Protein AF-A0A9E2F5X7-F1 (afdb_monomer_lite)

Structure (mmCIF, N/CA/C/O backbone):
data_AF-A0A9E2F5X7-F1
#
_entry.id   AF-A0A9E2F5X7-F1
#
loop_
_atom_site.group_PDB
_atom_site.id
_atom_site.type_symbol
_atom_site.label_atom_id
_atom_site.label_alt_id
_atom_site.label_comp_id
_atom_site.label_asym_id
_atom_site.label_entity_id
_atom_site.label_seq_id
_atom_site.pdbx_PDB_ins_code
_atom_site.Cartn_x
_atom_site.Cartn_y
_atom_site.Cartn_z
_atom_site.occupancy
_atom_site.B_iso_or_equiv
_atom_site.auth_seq_id
_atom_site.auth_comp_id
_atom_site.auth_asym_id
_atom_site.auth_atom_id
_atom_site.pdbx_PDB_model_num
ATOM 1 N N . MET A 1 1 ? -2.028 -28.829 10.663 1.00 61.88 1 MET A N 1
ATOM 2 C CA . MET A 1 1 ? -2.140 -28.228 9.316 1.00 61.88 1 MET A CA 1
ATOM 3 C C . MET A 1 1 ? -2.328 -26.732 9.491 1.00 61.88 1 MET A C 1
ATOM 5 O O . MET A 1 1 ? -3.199 -26.353 10.264 1.00 61.88 1 MET A O 1
ATOM 9 N N . LYS A 1 2 ? -1.490 -25.896 8.868 1.00 55.44 2 LYS A N 1
ATOM 10 C CA . LYS A 1 2 ? -1.671 -24.438 8.901 1.00 55.44 2 LYS A CA 1
ATOM 11 C C . LYS A 1 2 ? -2.898 -24.111 8.035 1.00 55.44 2 LYS A C 1
ATOM 13 O O . LYS A 1 2 ? -2.923 -24.585 6.898 1.00 55.44 2 LYS A O 1
ATOM 18 N N . PRO A 1 3 ? -3.928 -23.410 8.537 1.00 70.25 3 PRO A N 1
ATOM 19 C CA . PRO A 1 3 ? -5.018 -22.977 7.673 1.00 70.25 3 PRO A CA 1
ATOM 20 C C . PRO A 1 3 ? -4.415 -22.083 6.585 1.00 70.25 3 PRO A C 1
ATOM 22 O O . PRO A 1 3 ? -3.731 -21.111 6.893 1.00 70.25 3 PRO A O 1
ATOM 25 N N . GLY A 1 4 ? -4.576 -22.469 5.319 1.00 70.62 4 GLY A N 1
ATOM 26 C CA . GLY A 1 4 ? -4.0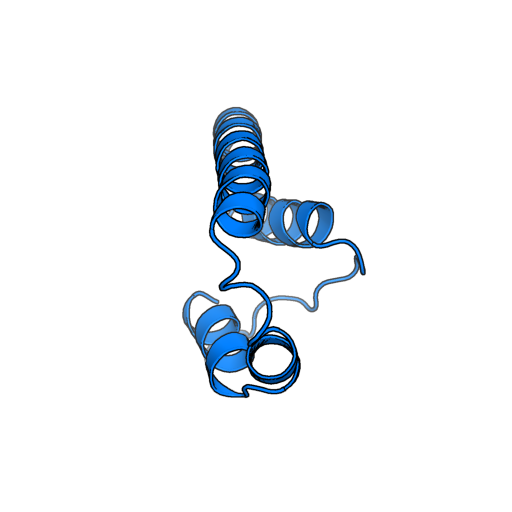62 -21.685 4.200 1.00 70.62 4 GLY A CA 1
ATOM 27 C C . GLY A 1 4 ? -4.795 -20.351 4.109 1.00 70.62 4 GLY A C 1
ATOM 28 O O . GLY A 1 4 ? -5.993 -20.283 4.392 1.00 70.62 4 GLY A O 1
ATOM 29 N N . ASN A 1 5 ? -4.096 -19.290 3.707 1.00 80.44 5 ASN A N 1
ATOM 30 C CA . ASN A 1 5 ? -4.764 -18.010 3.501 1.00 80.44 5 ASN A CA 1
ATOM 31 C C . ASN A 1 5 ? -5.833 -18.122 2.411 1.00 80.44 5 ASN A C 1
ATOM 33 O O . ASN A 1 5 ? -5.641 -18.859 1.436 1.00 80.44 5 ASN A O 1
ATOM 37 N N . PRO A 1 6 ? -6.940 -17.373 2.549 1.00 82.69 6 PRO A N 1
ATOM 38 C CA . PRO A 1 6 ? -8.007 -17.404 1.568 1.00 82.69 6 PRO A CA 1
ATOM 39 C C . PRO A 1 6 ? -7.475 -17.027 0.178 1.00 82.69 6 PRO A C 1
ATOM 41 O O . PRO A 1 6 ? -6.559 -16.198 0.067 1.00 82.69 6 PRO A O 1
ATOM 44 N N . PRO A 1 7 ? -8.032 -17.632 -0.886 1.00 86.31 7 PRO A N 1
ATOM 45 C CA . PRO A 1 7 ? -7.630 -17.322 -2.248 1.00 86.31 7 PRO A CA 1
ATOM 46 C C . PRO A 1 7 ? -7.910 -15.849 -2.556 1.00 86.31 7 PRO A C 1
ATOM 48 O O . PRO A 1 7 ? -8.962 -15.318 -2.199 1.00 86.31 7 PRO A O 1
ATOM 51 N N . LEU A 1 8 ? -6.957 -15.202 -3.230 1.00 88.88 8 LEU A N 1
ATOM 52 C CA . LEU A 1 8 ? -7.113 -13.832 -3.714 1.00 88.88 8 LEU A CA 1
ATOM 53 C C . LEU A 1 8 ? -8.213 -13.795 -4.778 1.00 88.88 8 LEU A C 1
ATOM 55 O O . LEU A 1 8 ? -8.198 -14.605 -5.707 1.00 88.88 8 LEU A O 1
ATOM 59 N N . GLN A 1 9 ? -9.150 -12.862 -4.642 1.00 89.56 9 GLN A N 1
ATOM 60 C CA . GLN A 1 9 ? -10.284 -12.721 -5.553 1.00 89.56 9 GLN A CA 1
ATOM 61 C C . GLN A 1 9 ? -9.988 -11.730 -6.677 1.00 89.56 9 GLN A C 1
ATOM 63 O O . GLN A 1 9 ? -10.367 -11.958 -7.826 1.00 89.56 9 GLN A O 1
ATOM 68 N N . SER A 1 10 ? -9.297 -10.630 -6.376 1.00 85.88 10 SER A N 1
ATOM 69 C CA . SER A 1 10 ? -8.970 -9.631 -7.386 1.00 85.88 10 SER A CA 1
ATOM 70 C C . SER A 1 10 ? -7.797 -10.048 -8.272 1.00 85.88 10 SER A C 1
ATOM 72 O O . SER A 1 10 ? -6.824 -10.655 -7.831 1.00 85.88 10 SER A O 1
ATOM 74 N N . VAL A 1 11 ? -7.852 -9.639 -9.541 1.00 88.12 11 VAL A N 1
ATOM 75 C CA . VAL A 1 11 ? -6.748 -9.762 -10.511 1.00 88.12 11 VAL A CA 1
ATOM 76 C C . VAL A 1 11 ? -5.758 -8.595 -10.380 1.00 88.12 11 VAL A C 1
ATOM 78 O O . VAL A 1 11 ? -4.605 -8.684 -10.799 1.00 88.12 11 VAL A O 1
ATOM 81 N N . ARG A 1 12 ? -6.191 -7.467 -9.803 1.00 86.00 12 ARG A N 1
ATOM 82 C CA . ARG A 1 12 ? -5.3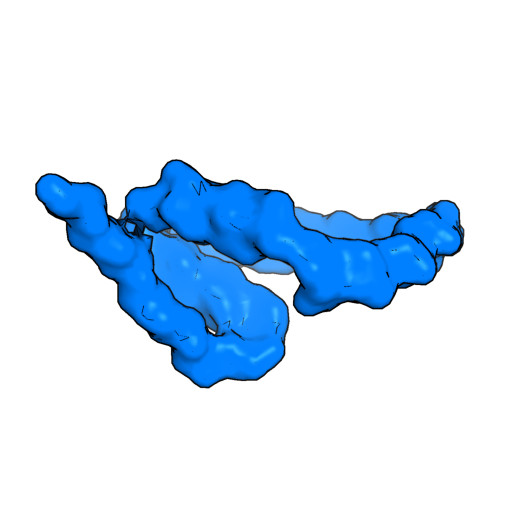70 -6.257 -9.677 1.00 86.00 12 ARG A CA 1
ATOM 83 C C . ARG A 1 12 ? -4.499 -6.329 -8.428 1.00 86.00 12 ARG A C 1
ATOM 85 O O . ARG A 1 12 ? -5.013 -6.454 -7.323 1.00 86.00 12 ARG A O 1
ATOM 92 N N . LEU A 1 13 ? -3.192 -6.117 -8.593 1.00 87.19 13 LEU A N 1
ATOM 93 C CA . LEU A 1 13 ? -2.195 -6.189 -7.514 1.00 87.19 13 LEU A CA 1
ATOM 94 C C . LEU A 1 13 ? -2.566 -5.367 -6.267 1.00 87.19 13 LEU A C 1
ATOM 96 O O . LEU A 1 13 ? -2.452 -5.845 -5.143 1.00 87.19 13 LEU A O 1
ATOM 100 N N . LEU A 1 14 ? -3.010 -4.120 -6.449 1.00 90.12 14 LEU A N 1
ATOM 101 C CA . LEU A 1 14 ? -3.349 -3.259 -5.311 1.00 90.12 14 LEU A CA 1
ATOM 102 C C . LEU A 1 14 ? -4.597 -3.736 -4.567 1.00 90.12 14 LEU A C 1
ATOM 104 O O . LEU A 1 14 ? -4.690 -3.547 -3.359 1.00 90.12 14 LEU A O 1
ATOM 108 N N . ASP A 1 15 ? -5.540 -4.354 -5.268 1.00 91.06 15 ASP A N 1
ATOM 109 C CA . ASP A 1 15 ? -6.749 -4.887 -4.652 1.00 91.06 15 ASP A CA 1
ATOM 110 C C . ASP A 1 15 ? -6.448 -6.211 -3.935 1.00 91.06 15 ASP A C 1
ATOM 112 O O . ASP A 1 15 ? -6.896 -6.396 -2.809 1.00 91.06 15 ASP A O 1
ATOM 116 N N . GLN A 1 16 ? -5.566 -7.052 -4.485 1.00 91.44 16 GLN A N 1
ATOM 117 C CA . GLN A 1 16 ? -5.024 -8.223 -3.780 1.00 91.44 16 GLN A CA 1
ATOM 118 C C . GLN A 1 16 ? -4.311 -7.837 -2.477 1.00 91.44 16 GLN A C 1
ATOM 120 O O . GLN A 1 16 ? -4.467 -8.493 -1.445 1.00 91.44 16 GLN A O 1
ATOM 125 N N . LEU A 1 17 ? -3.545 -6.740 -2.496 1.00 91.50 17 LEU A N 1
ATOM 126 C CA . LEU A 1 17 ? -2.893 -6.233 -1.291 1.00 91.50 17 LEU A CA 1
ATOM 127 C C . LEU A 1 17 ? -3.922 -5.778 -0.247 1.00 91.50 17 LEU A C 1
ATOM 129 O O . LEU A 1 17 ? -3.758 -6.067 0.936 1.00 91.50 17 LEU A O 1
ATOM 133 N N . ARG A 1 18 ? -5.005 -5.115 -0.671 1.00 93.38 18 ARG A N 1
ATOM 134 C CA . ARG A 1 18 ? -6.109 -4.735 0.225 1.00 93.38 18 ARG A CA 1
ATOM 135 C C . ARG A 1 18 ? -6.783 -5.951 0.841 1.00 93.38 18 ARG A C 1
ATOM 137 O O . ARG A 1 18 ? -7.011 -5.954 2.045 1.00 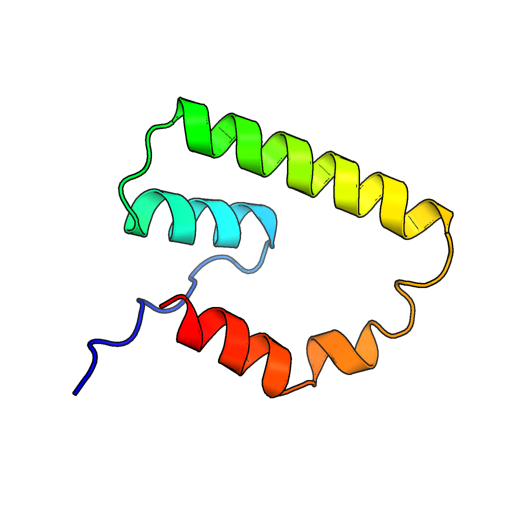93.38 18 ARG A O 1
ATOM 144 N N . GLU A 1 19 ? -7.065 -6.978 0.044 1.00 93.06 19 GLU A N 1
ATOM 145 C CA . GLU A 1 19 ? -7.634 -8.239 0.532 1.00 93.06 19 GLU A CA 1
ATOM 146 C C . GLU A 1 19 ? -6.752 -8.852 1.625 1.00 93.06 19 GLU A C 1
ATOM 148 O O . GLU A 1 19 ? -7.252 -9.197 2.695 1.00 93.06 19 GLU A O 1
ATOM 153 N N . ARG A 1 20 ? -5.429 -8.900 1.415 1.00 91.38 20 ARG A N 1
ATOM 154 C CA . ARG A 1 20 ? -4.498 -9.442 2.413 1.00 91.38 20 ARG A CA 1
ATOM 155 C C . ARG A 1 20 ? -4.410 -8.576 3.670 1.00 91.38 20 ARG A C 1
ATOM 157 O O . ARG A 1 20 ? -4.435 -9.118 4.768 1.00 91.38 20 ARG A O 1
ATOM 164 N N . ILE A 1 21 ? -4.340 -7.252 3.536 1.00 91.62 21 ILE A N 1
ATOM 165 C CA . ILE A 1 21 ? -4.274 -6.331 4.684 1.00 91.62 21 ILE A CA 1
ATOM 166 C C . ILE A 1 21 ? -5.552 -6.414 5.530 1.00 91.62 21 ILE A C 1
ATOM 168 O O . ILE A 1 21 ? -5.472 -6.436 6.758 1.00 91.62 21 ILE A O 1
ATOM 172 N N . ARG A 1 22 ? -6.722 -6.504 4.886 1.00 92.06 22 ARG A N 1
ATOM 173 C CA . ARG A 1 22 ? -8.016 -6.639 5.572 1.00 92.06 22 ARG A CA 1
ATOM 174 C C . ARG A 1 22 ? -8.192 -8.003 6.221 1.00 92.06 22 ARG A C 1
ATOM 176 O O . ARG A 1 22 ? -8.723 -8.062 7.323 1.00 92.06 22 ARG A O 1
ATOM 183 N N . TYR A 1 23 ? -7.712 -9.069 5.579 1.00 91.31 23 TYR A N 1
ATOM 184 C CA . TYR A 1 23 ? -7.667 -10.405 6.177 1.00 91.31 23 TYR A CA 1
ATOM 185 C C . TYR A 1 23 ? -6.815 -10.431 7.452 1.00 91.31 23 TYR A C 1
ATOM 187 O O . TYR A 1 23 ? -7.193 -11.047 8.437 1.00 91.31 23 TYR A O 1
ATOM 195 N N . MET A 1 24 ? -5.696 -9.702 7.463 1.00 89.81 24 MET A N 1
ATOM 196 C CA . MET A 1 24 ? -4.844 -9.550 8.649 1.00 89.81 24 MET A CA 1
ATOM 197 C C . MET A 1 24 ? -5.423 -8.579 9.695 1.00 89.81 24 MET A C 1
ATOM 199 O O . MET A 1 24 ? -4.776 -8.315 10.705 1.00 89.81 24 MET A O 1
ATOM 203 N N . HIS A 1 25 ? -6.620 -8.032 9.459 1.00 92.31 25 HIS A N 1
ATOM 204 C CA . HIS A 1 25 ? -7.319 -7.100 10.347 1.00 92.31 25 HIS A CA 1
ATOM 205 C C . HIS A 1 25 ? -6.512 -5.852 10.728 1.00 92.31 25 HIS A C 1
ATOM 207 O O . HIS A 1 25 ? -6.687 -5.283 11.807 1.00 92.31 25 HIS A O 1
ATOM 213 N N . TYR A 1 26 ? -5.650 -5.377 9.829 1.00 93.88 26 TYR A N 1
ATOM 214 C CA . TYR A 1 26 ? -5.000 -4.090 10.030 1.00 93.88 26 TYR A CA 1
ATOM 215 C C . TYR A 1 26 ? -5.983 -2.931 9.861 1.00 93.88 26 TYR A C 1
ATOM 217 O O . TYR A 1 26 ? -6.992 -3.015 9.157 1.00 93.88 26 TYR A O 1
ATOM 225 N N . SER A 1 27 ? -5.656 -1.807 10.493 1.00 94.50 27 SER A N 1
ATOM 226 C CA . SER A 1 27 ? -6.441 -0.587 10.374 1.00 94.50 27 SER A CA 1
ATOM 227 C C . SER A 1 27 ? -6.427 -0.034 8.944 1.00 94.50 27 SER A C 1
ATOM 229 O O . SER A 1 27 ? -5.465 -0.177 8.182 1.00 94.50 27 SER A O 1
ATOM 231 N N . LEU A 1 28 ? -7.478 0.717 8.607 1.00 93.69 28 LEU A N 1
ATOM 232 C CA . LEU A 1 28 ? -7.562 1.456 7.343 1.00 93.69 28 LEU A CA 1
ATOM 233 C C . LEU A 1 28 ? -6.430 2.486 7.180 1.00 93.69 28 LEU A C 1
ATOM 235 O O . LEU A 1 28 ? -6.079 2.836 6.053 1.00 93.69 28 LEU A O 1
ATOM 239 N N . SER A 1 29 ? -5.853 2.988 8.279 1.00 95.38 29 SER A N 1
ATOM 240 C CA . SER A 1 29 ? -4.684 3.875 8.227 1.00 95.38 29 SER A CA 1
ATOM 241 C C . SER A 1 29 ? -3.452 3.134 7.707 1.00 95.38 29 SER A C 1
ATOM 243 O O . SER A 1 29 ? -2.788 3.628 6.795 1.00 95.38 29 SER A O 1
ATOM 245 N N . THR A 1 30 ? -3.206 1.922 8.202 1.00 93.44 30 THR A N 1
ATOM 246 C CA . THR A 1 30 ? -2.119 1.059 7.735 1.00 93.44 30 THR A CA 1
ATOM 247 C C . THR A 1 30 ? -2.328 0.651 6.276 1.00 93.44 30 THR A C 1
ATOM 249 O O . THR A 1 30 ? -1.395 0.766 5.484 1.00 93.44 30 THR A O 1
ATOM 252 N N . GLU A 1 31 ? -3.557 0.297 5.868 1.00 94.25 31 GLU A N 1
ATOM 253 C CA . GLU A 1 31 ? -3.883 0.002 4.457 1.00 94.25 31 GLU A CA 1
ATOM 254 C C . GLU A 1 31 ? -3.439 1.142 3.523 1.00 94.25 31 GLU A C 1
ATOM 256 O O . GLU A 1 31 ? -2.769 0.911 2.514 1.00 94.25 31 GLU A O 1
ATOM 261 N N . LYS A 1 32 ? -3.752 2.394 3.880 1.00 95.81 32 LYS A N 1
ATOM 262 C CA . LYS A 1 32 ? -3.391 3.575 3.081 1.00 95.81 32 LYS A CA 1
ATOM 263 C C . LYS A 1 32 ? -1.879 3.773 2.975 1.00 95.81 32 LYS A C 1
ATOM 265 O O . LYS A 1 32 ? -1.391 4.051 1.879 1.00 95.81 32 LYS A O 1
ATOM 270 N N . VAL A 1 33 ? -1.151 3.623 4.083 1.00 96.56 33 VAL A N 1
ATOM 271 C CA . VAL A 1 33 ? 0.312 3.788 4.123 1.00 96.56 33 VAL A CA 1
ATOM 272 C C . VAL A 1 33 ? 0.995 2.739 3.247 1.00 96.56 33 VAL A C 1
ATOM 274 O O . VAL A 1 33 ? 1.823 3.085 2.406 1.00 96.56 33 VAL A O 1
ATOM 277 N N . TYR A 1 34 ? 0.600 1.472 3.366 1.00 93.88 34 TYR A N 1
ATOM 278 C CA . TYR A 1 34 ? 1.168 0.395 2.554 1.00 93.88 34 TYR A CA 1
ATOM 279 C C . TYR A 1 34 ? 0.876 0.590 1.063 1.00 93.88 34 TYR A C 1
ATOM 281 O O . TYR A 1 34 ? 1.784 0.490 0.238 1.00 93.88 34 TYR A O 1
ATOM 289 N N . LEU A 1 35 ? -0.362 0.941 0.698 1.00 93.94 35 LEU A N 1
ATOM 290 C CA . LEU A 1 35 ? -0.716 1.220 -0.697 1.00 93.94 35 LEU A CA 1
ATOM 291 C C . LEU A 1 35 ? 0.069 2.402 -1.278 1.00 93.94 35 LEU A C 1
ATOM 293 O O . LEU A 1 35 ? 0.432 2.372 -2.455 1.00 93.94 35 LEU A O 1
ATOM 297 N N . TYR A 1 36 ? 0.325 3.438 -0.477 1.00 94.81 36 TYR A N 1
ATOM 298 C CA . TYR A 1 36 ? 1.161 4.566 -0.880 1.00 94.81 36 TYR A CA 1
ATOM 299 C C . TYR A 1 36 ? 2.596 4.114 -1.181 1.00 94.81 36 TYR A C 1
ATOM 301 O O . TYR A 1 36 ? 3.094 4.367 -2.281 1.00 94.81 36 TYR A O 1
ATOM 309 N N . TRP A 1 37 ? 3.227 3.384 -0.256 1.00 93.75 37 TRP A N 1
ATOM 310 C CA . TRP A 1 37 ? 4.599 2.904 -0.427 1.00 93.75 37 TRP A CA 1
ATOM 311 C C . TRP A 1 37 ? 4.745 1.938 -1.598 1.00 93.75 37 TRP A C 1
ATOM 313 O O . TRP A 1 37 ? 5.674 2.084 -2.384 1.00 93.75 37 TRP A O 1
ATOM 323 N N . VAL A 1 38 ? 3.804 1.011 -1.788 1.00 91.62 38 VAL A N 1
ATOM 324 C CA . VAL A 1 38 ? 3.832 0.078 -2.926 1.00 91.62 38 VAL A CA 1
ATOM 325 C C . VAL A 1 38 ? 3.696 0.817 -4.257 1.00 91.62 38 VAL A C 1
ATOM 327 O O . VAL A 1 38 ? 4.429 0.525 -5.199 1.00 91.62 38 VAL A O 1
ATOM 330 N N . ARG A 1 39 ? 2.817 1.825 -4.351 1.00 90.12 39 ARG A N 1
ATOM 331 C CA . ARG A 1 39 ? 2.710 2.664 -5.558 1.00 90.12 39 ARG A CA 1
ATOM 332 C C . ARG A 1 39 ? 3.999 3.432 -5.839 1.00 90.12 39 ARG A C 1
ATOM 334 O O . ARG A 1 39 ? 4.414 3.510 -6.996 1.00 90.12 39 ARG A O 1
ATOM 341 N N . LEU A 1 40 ? 4.616 4.000 -4.802 1.00 88.81 40 LEU A N 1
ATOM 342 C CA . LEU A 1 40 ? 5.880 4.722 -4.926 1.00 88.81 40 LEU A CA 1
ATOM 343 C C . LEU A 1 40 ? 7.012 3.782 -5.351 1.00 88.81 40 LEU A C 1
ATOM 345 O O . LEU A 1 40 ? 7.767 4.117 -6.262 1.00 88.81 40 LEU A O 1
ATOM 349 N N . PHE A 1 41 ? 7.067 2.587 -4.761 1.00 85.94 41 PHE A N 1
ATOM 350 C CA . PHE A 1 41 ? 8.018 1.542 -5.111 1.00 85.94 41 PHE A CA 1
ATOM 351 C C . PHE A 1 41 ? 7.866 1.123 -6.572 1.00 85.94 41 PHE A C 1
ATOM 353 O O . PHE A 1 41 ? 8.834 1.203 -7.309 1.00 85.94 41 PHE A O 1
ATOM 360 N N . ILE A 1 42 ? 6.661 0.777 -7.040 1.00 85.06 42 ILE A N 1
ATOM 361 C CA . ILE A 1 42 ? 6.433 0.388 -8.445 1.00 85.06 42 ILE A CA 1
ATOM 362 C C . ILE A 1 42 ? 6.894 1.497 -9.401 1.00 85.06 42 ILE A C 1
ATOM 364 O O . ILE A 1 42 ? 7.577 1.235 -10.392 1.00 85.06 42 ILE A O 1
ATOM 368 N N . ARG A 1 43 ? 6.560 2.755 -9.086 1.00 84.19 43 ARG A N 1
ATOM 369 C CA .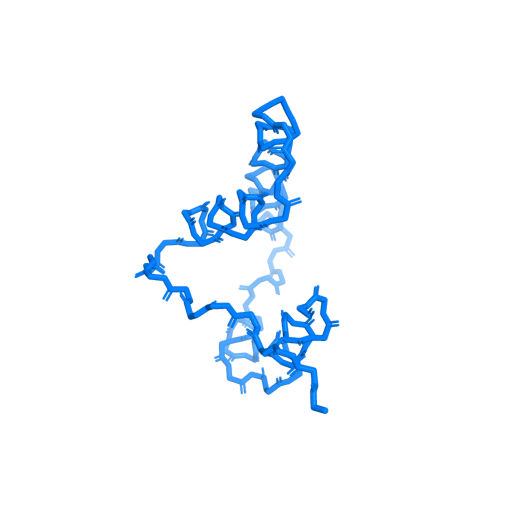 ARG A 1 43 ? 6.953 3.917 -9.892 1.00 84.19 43 ARG A CA 1
ATOM 370 C C . ARG A 1 43 ? 8.469 4.113 -9.941 1.00 84.19 43 ARG A C 1
ATOM 372 O O . ARG A 1 43 ? 8.994 4.494 -10.984 1.00 84.19 43 ARG A O 1
ATOM 379 N N . TRP A 1 44 ? 9.158 3.909 -8.824 1.00 80.75 44 TRP A N 1
ATOM 380 C CA . TRP A 1 44 ? 10.607 4.072 -8.742 1.00 80.75 44 TRP A CA 1
ATOM 381 C C . TRP A 1 44 ? 11.355 2.876 -9.350 1.00 80.75 44 TRP A C 1
ATOM 383 O O . TRP A 1 44 ? 12.297 3.065 -10.113 1.00 80.75 44 TRP A O 1
ATOM 393 N N . SER A 1 45 ? 10.869 1.657 -9.127 1.00 76.12 45 SER A N 1
ATOM 394 C CA . SER A 1 45 ? 11.423 0.419 -9.684 1.00 76.12 45 SER A CA 1
ATOM 395 C C . SER A 1 45 ? 11.362 0.376 -11.214 1.00 76.12 45 SER A C 1
ATOM 397 O O . SER A 1 45 ? 12.276 -0.147 -11.847 1.00 76.12 45 SER A O 1
ATOM 399 N N . GLY A 1 46 ? 10.345 0.991 -11.830 1.00 65.62 46 GLY A N 1
ATOM 400 C CA . GLY A 1 46 ? 10.267 1.148 -13.288 1.00 65.62 46 GLY A CA 1
ATOM 401 C C . GLY A 1 46 ? 11.293 2.123 -13.885 1.00 65.62 46 GLY A C 1
ATOM 402 O O . GLY A 1 46 ? 11.620 2.007 -15.062 1.00 65.62 46 GLY A O 1
ATOM 403 N N . ARG A 1 47 ? 11.844 3.059 -13.097 1.00 60.41 47 ARG A N 1
ATOM 404 C CA . ARG A 1 47 ? 12.859 4.027 -13.563 1.00 60.41 47 ARG A CA 1
ATOM 405 C C . ARG A 1 47 ? 14.271 3.447 -13.662 1.00 60.41 47 ARG A C 1
ATOM 407 O O . ARG A 1 47 ? 15.063 3.968 -14.435 1.00 60.41 47 ARG A O 1
ATOM 414 N N . ASN A 1 48 ? 14.566 2.368 -12.935 1.00 57.59 48 ASN A N 1
ATOM 415 C CA . ASN A 1 48 ? 15.893 1.738 -12.893 1.00 57.59 48 ASN A CA 1
ATOM 416 C C . ASN A 1 48 ? 16.001 0.465 -13.760 1.00 57.59 48 ASN A C 1
ATOM 418 O O . ASN A 1 48 ? 16.953 -0.296 -13.622 1.00 57.59 48 ASN A O 1
ATOM 422 N N . GLY A 1 49 ? 15.029 0.207 -14.644 1.00 50.59 49 GLY A N 1
ATOM 423 C CA . GLY A 1 49 ? 15.156 -0.772 -15.734 1.00 50.59 49 GLY A CA 1
ATOM 424 C C . GLY A 1 49 ? 15.268 -2.259 -15.355 1.00 50.59 49 GLY A C 1
ATOM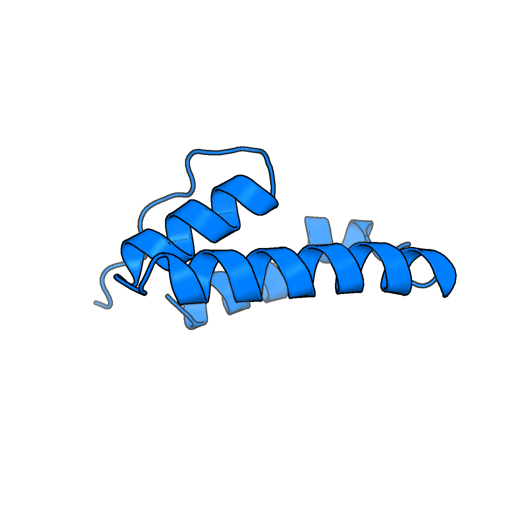 425 O O . GLY A 1 49 ? 15.422 -3.081 -16.249 1.00 50.59 49 GLY A O 1
ATOM 426 N N . GLN A 1 50 ? 15.169 -2.648 -14.078 1.00 54.41 50 GLN A N 1
ATOM 427 C CA . GLN A 1 50 ? 15.334 -4.055 -13.658 1.00 54.41 50 GLN A CA 1
ATOM 428 C C . GLN A 1 50 ? 14.030 -4.821 -13.401 1.00 54.41 50 GLN A C 1
ATOM 430 O O . GLN A 1 50 ? 14.051 -6.027 -13.159 1.00 54.41 50 GLN A O 1
ATOM 435 N N . MET A 1 51 ? 12.872 -4.178 -13.559 1.00 48.09 51 MET A N 1
ATOM 436 C CA . MET A 1 51 ? 11.573 -4.861 -13.581 1.00 48.09 51 MET A CA 1
ATOM 437 C C . MET A 1 51 ? 11.300 -5.537 -14.947 1.00 48.09 51 MET A C 1
ATOM 439 O O . MET A 1 51 ? 10.165 -5.581 -15.396 1.00 48.09 51 MET A O 1
ATOM 443 N N . LEU A 1 52 ? 12.336 -6.032 -15.637 1.00 49.38 52 LEU A N 1
ATOM 444 C CA . LEU A 1 52 ? 12.220 -6.874 -16.839 1.00 49.38 52 LEU A CA 1
ATOM 445 C C . LEU A 1 52 ? 12.708 -8.314 -16.615 1.00 49.38 52 LEU A C 1
ATOM 447 O O . LEU A 1 52 ? 12.609 -9.136 -17.515 1.00 49.38 52 LEU A O 1
ATOM 451 N N . ALA A 1 53 ? 13.084 -8.690 -15.387 1.00 47.50 53 ALA A N 1
ATOM 452 C CA . ALA A 1 53 ? 13.005 -10.096 -14.966 1.00 47.50 53 ALA A CA 1
ATOM 453 C C . ALA A 1 53 ? 11.569 -10.475 -14.528 1.00 47.50 53 ALA A C 1
ATOM 455 O O . ALA A 1 53 ? 11.356 -11.371 -13.712 1.00 47.50 53 ALA A O 1
ATOM 456 N N . THR A 1 54 ? 10.560 -9.762 -15.033 1.00 48.66 54 THR A N 1
ATOM 457 C CA . THR A 1 54 ? 9.131 -9.932 -14.733 1.00 48.66 54 THR A CA 1
ATOM 458 C C . THR A 1 54 ? 8.560 -11.262 -15.193 1.00 48.66 54 THR A C 1
ATOM 460 O O . THR A 1 54 ? 7.585 -11.722 -14.603 1.00 48.66 54 THR A O 1
ATOM 463 N N . GLU A 1 55 ? 9.175 -11.923 -16.176 1.00 50.16 55 GLU A N 1
ATOM 464 C CA . GLU A 1 55 ? 8.836 -13.315 -16.491 1.00 50.16 55 GLU A CA 1
ATOM 465 C C . GLU A 1 55 ? 9.170 -14.226 -15.313 1.00 50.16 55 GLU A C 1
ATOM 467 O O . GLU A 1 55 ? 8.328 -15.019 -14.907 1.00 50.16 55 GLU A O 1
ATOM 472 N N . ARG A 1 56 ? 10.327 -14.015 -14.672 1.00 47.44 56 ARG A N 1
ATOM 473 C CA . ARG A 1 56 ? 10.758 -14.799 -13.515 1.00 47.44 56 ARG A CA 1
ATOM 474 C C . ARG A 1 56 ? 9.869 -14.559 -12.301 1.00 47.44 56 ARG A C 1
ATOM 476 O O . ARG A 1 56 ? 9.572 -15.508 -11.612 1.00 47.44 56 ARG A O 1
ATOM 483 N N . ILE A 1 57 ? 9.368 -13.348 -12.049 1.00 51.34 57 ILE A N 1
ATOM 484 C CA . ILE A 1 57 ? 8.429 -13.102 -10.930 1.00 51.34 57 ILE A CA 1
ATOM 485 C C . ILE A 1 57 ? 7.041 -13.709 -11.205 1.00 51.34 57 ILE A C 1
ATOM 487 O O . ILE A 1 57 ? 6.375 -14.166 -10.279 1.00 51.34 57 ILE A O 1
ATOM 491 N N . ARG A 1 58 ? 6.598 -13.736 -12.470 1.00 47.28 58 ARG A N 1
ATOM 492 C CA . ARG A 1 58 ? 5.303 -14.316 -12.860 1.00 47.28 58 ARG A CA 1
ATOM 493 C C . ARG A 1 58 ? 5.300 -15.848 -12.799 1.00 47.28 58 ARG A C 1
ATOM 495 O O . ARG A 1 58 ? 4.241 -16.424 -12.566 1.00 47.28 58 ARG A O 1
ATOM 502 N N . THR A 1 59 ? 6.452 -16.492 -13.006 1.00 53.44 59 THR A N 1
ATOM 503 C CA . THR A 1 59 ? 6.599 -17.959 -13.012 1.00 53.44 59 THR A CA 1
ATOM 504 C C . THR A 1 59 ? 7.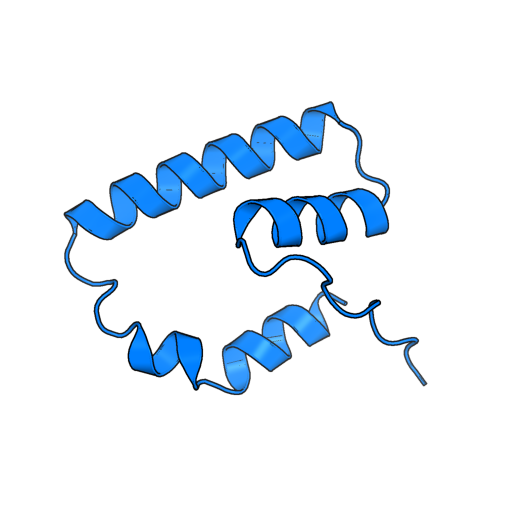445 -18.523 -11.870 1.00 53.44 59 THR A C 1
ATOM 506 O O . THR A 1 59 ? 7.512 -19.743 -11.745 1.00 53.44 59 THR A O 1
ATOM 509 N N . ALA A 1 60 ? 8.053 -17.696 -11.010 1.00 54.25 60 ALA A N 1
ATOM 510 C CA . ALA A 1 60 ? 8.846 -18.182 -9.883 1.00 54.25 60 ALA A CA 1
ATOM 511 C C . ALA A 1 60 ? 7.925 -18.782 -8.814 1.00 54.25 60 ALA A C 1
ATOM 513 O O . ALA A 1 60 ? 7.170 -18.034 -8.177 1.00 54.25 60 ALA A O 1
ATOM 514 N N . PRO A 1 61 ? 8.021 -20.100 -8.553 1.00 58.16 61 PRO A N 1
ATOM 515 C CA . PRO A 1 61 ? 7.307 -20.724 -7.442 1.00 58.16 61 PRO A CA 1
ATOM 516 C C . PRO A 1 61 ? 7.683 -20.054 -6.115 1.00 58.16 61 PRO A C 1
ATOM 518 O O . PRO A 1 61 ? 6.826 -19.838 -5.275 1.00 58.16 61 PRO A O 1
ATOM 521 N N . GLU A 1 62 ? 8.910 -19.551 -6.001 1.00 59.78 62 GLU A N 1
ATOM 522 C CA . GLU A 1 62 ? 9.460 -18.904 -4.808 1.00 59.78 62 GLU A CA 1
ATOM 523 C C . GLU A 1 62 ? 8.688 -17.648 -4.367 1.00 59.78 62 GLU A C 1
ATOM 525 O O . GLU A 1 62 ? 8.535 -17.398 -3.174 1.00 59.78 62 GLU A O 1
ATOM 530 N N . VAL A 1 63 ? 8.153 -16.859 -5.309 1.00 57.62 63 VAL A N 1
ATOM 531 C CA . VAL A 1 63 ? 7.360 -15.656 -4.982 1.00 57.62 63 VAL A CA 1
ATOM 532 C C . VAL A 1 63 ? 5.948 -16.043 -4.543 1.00 57.62 63 VAL A C 1
ATOM 534 O O . VAL A 1 63 ? 5.391 -15.439 -3.623 1.00 57.62 63 VAL A O 1
ATOM 537 N N . ARG A 1 64 ? 5.376 -17.083 -5.165 1.00 54.06 64 ARG A N 1
ATOM 538 C CA . ARG A 1 64 ? 4.108 -17.686 -4.735 1.00 54.06 64 ARG A CA 1
ATOM 539 C C . ARG A 1 64 ? 4.246 -18.275 -3.332 1.00 54.06 64 ARG A C 1
ATOM 541 O O . ARG A 1 64 ? 3.386 -18.034 -2.486 1.00 54.06 64 ARG A O 1
ATOM 548 N N . ASP A 1 65 ? 5.358 -18.957 -3.088 1.00 53.75 65 ASP A N 1
ATOM 549 C CA . ASP A 1 65 ? 5.678 -19.623 -1.835 1.00 53.75 65 ASP A CA 1
ATOM 550 C C . ASP A 1 65 ? 5.948 -18.603 -0.727 1.00 53.75 65 ASP A C 1
ATOM 552 O O . ASP A 1 65 ? 5.377 -18.721 0.352 1.00 53.75 65 ASP A O 1
ATOM 556 N N . ALA A 1 66 ? 6.686 -17.525 -1.004 1.00 51.28 66 ALA A N 1
ATOM 557 C CA . ALA A 1 66 ? 6.905 -16.432 -0.055 1.00 51.28 66 ALA A CA 1
ATOM 558 C C . ALA A 1 66 ? 5.593 -15.731 0.350 1.00 51.28 66 ALA A C 1
ATOM 560 O O . ALA A 1 66 ? 5.365 -15.463 1.531 1.00 51.28 66 ALA A O 1
ATOM 561 N N . LEU A 1 67 ? 4.680 -15.495 -0.599 1.00 52.19 67 LEU A N 1
ATOM 562 C CA . LEU A 1 67 ? 3.342 -14.960 -0.304 1.00 52.19 67 LEU A CA 1
ATOM 563 C C . LEU A 1 67 ? 2.443 -15.967 0.444 1.00 52.19 67 LEU A C 1
ATOM 565 O O . LEU A 1 67 ? 1.510 -15.559 1.147 1.00 52.19 67 LEU A O 1
ATOM 569 N N . SER A 1 68 ? 2.729 -17.267 0.318 1.00 49.38 68 SER A N 1
ATOM 570 C CA . SER A 1 68 ? 2.096 -18.353 1.080 1.00 49.38 68 SER A CA 1
ATOM 571 C C . SER A 1 68 ? 2.785 -18.683 2.414 1.00 49.38 68 SER A C 1
ATOM 573 O O . SER A 1 68 ? 2.222 -19.416 3.214 1.00 49.38 68 SER A O 1
ATOM 575 N N . ALA A 1 69 ? 3.975 -18.137 2.673 1.00 41.59 69 ALA A N 1
ATOM 576 C CA . ALA A 1 69 ? 4.725 -18.324 3.917 1.00 41.59 69 ALA A CA 1
ATOM 577 C C . ALA A 1 69 ? 4.434 -17.213 4.939 1.00 41.59 69 ALA A C 1
ATOM 579 O O . ALA A 1 69 ? 4.485 -17.439 6.147 1.00 41.59 69 ALA A O 1
ATOM 580 N N . VAL A 1 70 ? 4.096 -16.015 4.447 1.00 47.31 70 VAL A N 1
ATOM 581 C CA . VAL A 1 70 ? 3.561 -14.902 5.257 1.00 47.31 70 VAL A CA 1
ATOM 582 C C . VAL A 1 70 ? 2.046 -15.063 5.511 1.00 47.31 70 VAL A C 1
ATOM 584 O O . VAL A 1 70 ? 1.465 -14.350 6.325 1.00 47.31 70 VAL A O 1
ATOM 587 N N . ALA A 1 71 ? 1.411 -16.021 4.829 1.00 42.25 71 ALA A N 1
ATOM 588 C CA . ALA A 1 71 ? 0.139 -16.645 5.204 1.00 42.25 71 ALA A CA 1
ATOM 589 C C . ALA A 1 71 ? 0.377 -17.658 6.328 1.00 42.25 71 ALA A C 1
ATOM 591 O O . ALA A 1 71 ? -0.238 -17.581 7.411 1.00 42.25 71 ALA A O 1
#

Secondary structure (DSSP, 8-state):
-PPPPPPP--SSHHHHHHHHHHHTT--HHHHHHHHHHHHHHHHHHGGGT-TT-HHHHHH-HHHHHHHHH--

Foldseek 3Di:
DPPWDDDQDDPDPLVSLVVVCVSVVDDPVVNVVVSVVVVVCVVVVVVVPPCVCVVCCVPPVVVVVVVRVVD

pLDDT: mean 74.68, std 18.82, range [41.59, 96.56]

Sequence (71 aa):
MKPGNPPLQSVRLLDQLRERIRYMHYSLSTEKVYLYWVRLFIRWSGRNGQMLATERIRTAPEVRDALSAVA

Radius of gyration: 13.71 Å; chains: 1; bounding box: 26×33×27 Å